Protein AF-G1N9G3-F1 (afdb_monomer)

Secondary structure (DSSP, 8-state):
--------------------TT--B---------TTS-S------B---SPPPSS--SS-SSTTPPPHHHHHHHHHHHHHT-THHHHHHHHHHHHHHHHHHHTTPPPPPPHHHHHHTT---SPPP--HHHHHHHHHHHTT---

Structure (mmCIF, N/CA/C/O backbone):
data_AF-G1N9G3-F1
#
_entry.id   AF-G1N9G3-F1
#
loop_
_atom_site.group_PDB
_atom_site.id
_atom_site.type_symbol
_atom_site.label_atom_id
_atom_site.label_alt_id
_atom_site.label_comp_id
_atom_site.label_asym_id
_atom_site.label_entity_id
_atom_site.label_seq_id
_atom_site.pdbx_PDB_ins_code
_atom_site.Cartn_x
_atom_site.Cartn_y
_atom_site.Cartn_z
_atom_site.occupancy
_atom_site.B_iso_or_equiv
_atom_site.auth_seq_id
_atom_site.auth_comp_id
_atom_site.auth_asym_id
_atom_site.auth_atom_id
_atom_site.pdbx_PDB_model_num
ATOM 1 N N . MET A 1 1 ? 9.554 -50.556 22.622 1.00 30.02 1 MET A N 1
ATOM 2 C CA . MET A 1 1 ? 11.030 -50.495 22.627 1.00 30.02 1 MET A CA 1
ATOM 3 C C . MET A 1 1 ? 11.439 -49.285 21.794 1.00 30.02 1 MET A C 1
ATOM 5 O O . MET A 1 1 ? 11.100 -49.282 20.620 1.00 30.02 1 MET A O 1
ATOM 9 N N . LYS A 1 2 ? 12.102 -48.299 22.434 1.00 35.41 2 LYS A N 1
ATOM 10 C CA . LYS A 1 2 ? 12.607 -46.992 21.927 1.00 35.41 2 LYS A CA 1
ATOM 11 C C . LYS A 1 2 ? 11.504 -45.975 21.567 1.00 35.41 2 LYS A C 1
ATOM 13 O O . LYS A 1 2 ? 10.744 -46.227 20.647 1.00 35.41 2 LYS A O 1
ATOM 18 N N . GLU A 1 3 ? 11.210 -44.891 22.292 1.00 26.64 3 GLU A N 1
ATOM 19 C CA . GLU A 1 3 ? 11.967 -43.921 23.119 1.00 26.64 3 GLU A CA 1
ATOM 20 C C . GLU A 1 3 ? 12.779 -42.866 22.324 1.00 26.64 3 GLU A C 1
ATOM 22 O O . GLU A 1 3 ? 13.738 -43.227 21.648 1.00 26.64 3 GLU A O 1
ATOM 27 N N . ASN A 1 4 ? 12.370 -41.590 22.512 1.00 27.97 4 ASN A N 1
ATOM 28 C CA . ASN A 1 4 ? 13.057 -40.283 22.342 1.00 27.97 4 ASN A CA 1
ATOM 29 C C . ASN A 1 4 ? 13.337 -39.777 20.895 1.00 27.97 4 ASN A C 1
ATOM 31 O O . ASN A 1 4 ? 13.720 -40.550 20.033 1.00 27.97 4 ASN A O 1
ATOM 35 N N . ASP A 1 5 ? 13.094 -38.512 20.495 1.00 30.98 5 ASP A N 1
ATOM 36 C CA . ASP A 1 5 ? 13.274 -37.241 21.217 1.00 30.98 5 ASP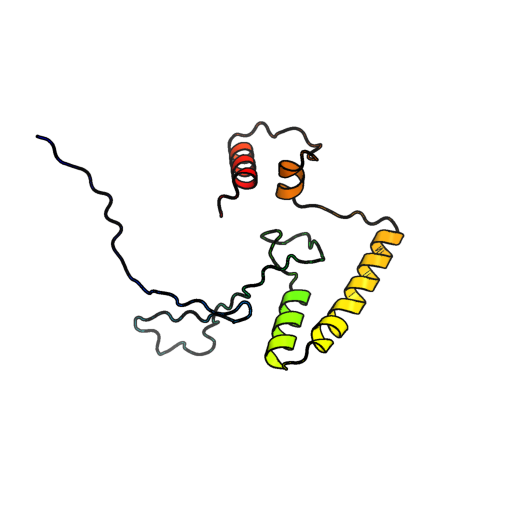 A CA 1
ATOM 37 C C . ASP A 1 5 ? 12.267 -36.106 20.885 1.00 30.98 5 ASP A C 1
ATOM 39 O O . ASP A 1 5 ? 12.082 -35.671 19.751 1.00 30.98 5 ASP A O 1
ATOM 43 N N . SER A 1 6 ? 11.660 -35.586 21.953 1.00 32.66 6 SER A N 1
ATOM 44 C CA . SER A 1 6 ? 11.574 -34.179 22.376 1.00 32.66 6 SER A CA 1
ATOM 45 C C . SER A 1 6 ? 11.899 -33.031 21.396 1.00 32.66 6 SER A C 1
ATOM 47 O O . SER A 1 6 ? 13.050 -32.640 21.246 1.00 32.66 6 SER A O 1
ATOM 49 N N . LEU A 1 7 ? 10.868 -32.275 20.997 1.00 28.84 7 LEU A N 1
ATOM 50 C CA . LEU A 1 7 ? 10.918 -30.802 21.018 1.00 28.84 7 LEU A CA 1
ATOM 51 C C . LEU A 1 7 ? 9.660 -30.265 21.710 1.00 28.84 7 LEU A C 1
ATOM 53 O O . LEU A 1 7 ? 8.598 -30.065 21.122 1.00 28.84 7 LEU A O 1
ATOM 57 N N . LYS A 1 8 ? 9.793 -30.060 23.024 1.00 29.70 8 LYS A N 1
ATOM 58 C CA . LYS A 1 8 ? 8.833 -29.332 23.856 1.00 29.70 8 LYS A CA 1
ATOM 59 C C . LYS A 1 8 ? 8.886 -27.851 23.483 1.00 29.70 8 LYS A C 1
ATOM 61 O O . LYS A 1 8 ? 9.852 -27.176 23.816 1.00 29.70 8 LYS A O 1
ATOM 66 N N . ILE A 1 9 ? 7.804 -27.315 22.928 1.00 28.89 9 ILE A N 1
ATOM 67 C CA . ILE A 1 9 ? 7.503 -25.882 23.033 1.00 28.89 9 ILE A CA 1
ATOM 68 C C . ILE A 1 9 ? 6.214 -25.765 23.839 1.00 28.89 9 ILE A C 1
ATOM 70 O O . ILE A 1 9 ? 5.108 -25.944 23.333 1.00 28.89 9 ILE A O 1
ATOM 74 N N . LYS A 1 10 ? 6.363 -25.535 25.148 1.00 30.89 10 LYS A N 1
ATOM 75 C CA . LYS A 1 10 ? 5.247 -25.391 26.084 1.00 30.89 10 LYS A CA 1
ATOM 76 C C . LYS A 1 10 ? 5.141 -23.942 26.573 1.00 30.89 10 LYS A C 1
ATOM 78 O O . LYS A 1 10 ? 5.838 -23.550 27.495 1.00 30.89 10 LYS A O 1
ATOM 83 N N . ARG A 1 11 ? 4.141 -23.262 25.995 1.00 35.19 11 ARG A N 1
ATOM 84 C CA . ARG A 1 11 ? 3.141 -22.352 26.603 1.00 35.19 11 ARG A CA 1
ATOM 85 C C . ARG A 1 11 ? 3.567 -20.976 27.143 1.00 35.19 11 ARG A C 1
ATOM 87 O O . ARG A 1 11 ? 4.247 -20.881 28.154 1.00 35.19 11 ARG A O 1
ATOM 94 N N . ARG A 1 12 ? 2.814 -19.956 26.707 1.00 30.08 12 ARG A N 1
ATOM 95 C CA . ARG A 1 12 ? 1.827 -19.268 27.571 1.00 30.08 12 ARG A CA 1
ATOM 96 C C . ARG A 1 12 ? 0.689 -18.681 26.723 1.00 30.08 12 ARG A C 1
ATOM 98 O O . ARG A 1 12 ? 0.914 -18.240 25.607 1.00 30.08 12 ARG A O 1
ATOM 105 N N . GLY A 1 13 ? -0.541 -18.834 27.212 1.00 30.80 13 GLY A N 1
ATOM 106 C CA . GLY A 1 13 ? -1.767 -18.734 26.419 1.00 30.80 13 GLY A CA 1
ATOM 107 C C . GLY A 1 13 ? -2.338 -17.330 26.239 1.00 30.80 13 GLY A C 1
ATOM 108 O O . GLY A 1 13 ? -1.958 -16.400 26.939 1.00 30.80 13 GLY A O 1
ATOM 109 N N . LYS A 1 14 ? -3.334 -17.230 25.357 1.00 32.78 14 LYS A N 1
ATOM 110 C CA . LYS A 1 14 ? -4.744 -16.979 25.701 1.00 32.78 14 LYS A CA 1
ATOM 111 C C . LYS A 1 14 ? -5.603 -17.193 24.450 1.00 32.78 14 LYS A C 1
ATOM 113 O O . LYS A 1 14 ? -5.180 -16.894 23.339 1.00 32.78 14 LYS A O 1
ATOM 118 N N . SER A 1 15 ? -6.790 -17.750 24.669 1.00 41.56 15 SER A N 1
ATOM 119 C CA . SER A 1 15 ? -7.881 -17.767 23.696 1.00 41.56 15 SER A CA 1
ATOM 120 C C . SER A 1 15 ? -8.237 -16.326 23.322 1.00 41.56 15 SER A C 1
ATOM 122 O O . SER A 1 15 ? -8.368 -15.486 24.214 1.00 41.56 15 SER A O 1
ATOM 124 N N . LEU A 1 16 ? -8.381 -16.042 22.030 1.00 33.22 16 LEU A N 1
ATOM 125 C CA . LEU A 1 16 ? -8.960 -14.796 21.540 1.00 33.22 16 LEU A CA 1
ATOM 126 C C . LEU A 1 16 ? -10.328 -15.123 20.946 1.00 33.22 16 LEU A C 1
ATOM 128 O O . LEU A 1 16 ? -10.433 -15.827 19.942 1.00 33.22 16 LEU A O 1
ATOM 132 N N . ASN A 1 17 ? -11.367 -14.602 21.595 1.00 31.50 17 ASN A N 1
ATOM 133 C CA . ASN A 1 17 ? -12.702 -14.504 21.026 1.00 31.50 17 ASN A CA 1
ATOM 134 C C . ASN A 1 17 ? -12.651 -13.647 19.750 1.00 31.50 17 ASN A C 1
ATOM 136 O O . ASN A 1 17 ? -11.846 -12.719 19.650 1.00 31.50 17 ASN A O 1
ATOM 140 N N . LYS A 1 18 ? -13.515 -13.972 18.779 1.00 44.03 18 LYS A N 1
ATOM 141 C CA . LYS A 1 18 ? -13.737 -13.195 17.549 1.00 44.03 18 LYS A CA 1
ATOM 142 C C . LYS A 1 18 ? -13.938 -11.715 17.894 1.00 44.03 18 LYS A C 1
ATOM 144 O O . LYS A 1 18 ? -14.935 -11.376 18.523 1.00 44.03 18 LYS A O 1
ATOM 149 N N . ALA A 1 19 ? -13.024 -10.863 17.441 1.00 36.50 19 ALA A N 1
ATOM 150 C CA . ALA A 1 19 ? -13.199 -9.416 17.431 1.00 36.50 19 ALA A CA 1
ATOM 151 C C . ALA A 1 19 ? -13.506 -8.969 15.999 1.00 36.50 19 ALA A C 1
ATOM 153 O O . ALA A 1 19 ? -12.936 -9.491 15.036 1.00 36.50 19 ALA A O 1
ATOM 154 N N . SER A 1 20 ? -14.460 -8.055 15.870 1.00 40.00 20 SER A N 1
ATOM 155 C CA . SER A 1 20 ? -14.896 -7.462 14.612 1.00 40.00 20 SER A CA 1
ATOM 156 C C . SER A 1 20 ? -13.739 -6.752 13.898 1.00 40.00 20 SER A C 1
ATOM 158 O O . SER A 1 20 ? -12.803 -6.231 14.507 1.00 40.00 20 SER A O 1
ATOM 160 N N . ASN A 1 21 ? -13.800 -6.757 12.567 1.00 42.00 21 ASN A N 1
ATOM 161 C CA . ASN A 1 21 ? -12.796 -6.179 11.679 1.00 42.00 21 ASN A CA 1
ATOM 162 C C . ASN A 1 21 ? -12.811 -4.641 11.771 1.00 42.00 21 ASN A C 1
ATOM 164 O O . ASN A 1 21 ? -13.446 -4.021 10.925 1.00 42.00 21 ASN A O 1
ATOM 168 N N . ASN A 1 22 ? -12.210 -4.044 12.813 1.00 48.72 22 ASN A N 1
ATOM 169 C CA . ASN A 1 22 ? -11.686 -2.659 12.828 1.00 48.72 22 ASN A CA 1
ATOM 170 C C . ASN A 1 22 ? -11.098 -2.190 14.181 1.00 48.72 22 ASN A C 1
ATOM 172 O O . ASN A 1 22 ? -11.041 -0.989 14.438 1.00 48.72 22 ASN A O 1
ATOM 176 N N . GLU A 1 23 ? -10.634 -3.081 15.060 1.00 45.62 23 GLU A N 1
ATOM 177 C CA . GLU A 1 23 ? -10.080 -2.652 16.355 1.00 45.62 23 GLU A CA 1
ATOM 178 C C . GLU A 1 23 ? -8.545 -2.585 16.379 1.00 45.62 23 GLU A C 1
ATOM 180 O O . GLU A 1 23 ? -7.836 -3.493 15.931 1.00 45.62 23 GLU A O 1
ATOM 185 N N . ILE A 1 24 ? -8.041 -1.492 16.960 1.00 49.22 24 ILE A N 1
ATOM 186 C CA . ILE A 1 24 ? -6.651 -1.324 17.388 1.00 49.22 24 ILE A CA 1
ATOM 187 C C . ILE A 1 24 ? -6.413 -2.275 18.568 1.00 49.22 24 ILE A C 1
ATOM 189 O O . ILE A 1 24 ? -6.916 -2.050 19.666 1.00 49.22 24 ILE A O 1
ATOM 193 N N . SER A 1 25 ? -5.651 -3.353 18.363 1.00 47.47 25 SER A N 1
ATOM 194 C CA . SER A 1 25 ? -5.279 -4.254 19.460 1.00 47.47 25 SER A CA 1
ATOM 195 C C . SER A 1 25 ? -4.029 -3.740 20.176 1.00 47.47 25 SER A C 1
ATOM 197 O O . SER A 1 25 ? -2.961 -3.699 19.564 1.00 47.47 25 SER A O 1
ATOM 199 N N . SER A 1 26 ? -4.148 -3.387 21.458 1.00 40.09 26 SER A N 1
ATOM 200 C CA . SER A 1 26 ? -3.016 -3.070 22.336 1.00 40.09 26 SER A CA 1
ATOM 201 C C . SER A 1 26 ? -2.355 -4.348 22.872 1.00 40.09 26 SER A C 1
ATOM 203 O O . SER A 1 26 ? -3.017 -5.357 23.120 1.00 40.09 26 SER A O 1
ATOM 205 N N . PHE A 1 27 ? -1.030 -4.323 23.039 1.00 37.12 27 PHE A N 1
ATOM 206 C CA . PHE A 1 27 ? -0.259 -5.414 23.642 1.00 37.12 27 PHE A CA 1
ATOM 207 C C . PHE A 1 27 ? 0.368 -4.926 24.953 1.00 37.12 27 PHE A C 1
ATOM 209 O O . PHE A 1 27 ? 1.034 -3.894 24.967 1.00 37.12 27 PHE A O 1
ATOM 216 N N . SER A 1 28 ? 0.154 -5.652 26.054 1.00 37.00 28 SER A N 1
ATOM 217 C CA . SER A 1 28 ? 0.723 -5.333 27.370 1.00 37.00 28 SER A CA 1
ATOM 218 C C . SER A 1 28 ? 1.813 -6.338 27.744 1.00 37.00 28 SER A C 1
ATOM 220 O O . SER A 1 28 ? 1.529 -7.532 27.878 1.00 37.00 28 SER A O 1
ATOM 222 N N . THR A 1 29 ? 3.040 -5.872 27.968 1.00 40.19 29 THR A N 1
ATOM 223 C CA . THR A 1 29 ? 4.121 -6.687 28.539 1.00 40.19 29 THR A CA 1
ATOM 224 C C . THR A 1 29 ? 4.144 -6.527 30.058 1.00 40.19 29 THR A C 1
ATOM 226 O O . THR A 1 29 ? 4.206 -5.413 30.567 1.00 40.19 29 THR A O 1
ATOM 229 N N . ALA A 1 30 ? 4.121 -7.644 30.786 1.00 46.34 30 ALA A N 1
ATOM 230 C CA . ALA A 1 30 ? 4.367 -7.690 32.222 1.00 46.34 30 ALA A CA 1
ATOM 231 C C . ALA A 1 30 ? 5.764 -8.267 32.477 1.00 46.34 30 ALA A C 1
ATOM 233 O O . ALA A 1 30 ? 5.971 -9.441 32.187 1.00 46.34 30 ALA A O 1
ATOM 234 N N . SER A 1 31 ? 6.684 -7.458 33.016 1.00 41.84 31 SER A N 1
ATOM 235 C CA . SER A 1 31 ? 7.620 -7.832 34.095 1.00 41.84 31 SER A CA 1
ATOM 236 C C . SER A 1 31 ? 8.763 -6.818 34.243 1.00 41.84 31 SER A C 1
ATOM 238 O O . SER A 1 31 ? 9.557 -6.656 33.321 1.00 41.84 31 SER A O 1
ATOM 240 N N . GLY A 1 32 ? 8.910 -6.276 35.456 1.00 39.94 32 GLY A N 1
ATOM 241 C CA . GLY A 1 32 ? 10.215 -6.102 36.106 1.00 39.94 32 GLY A CA 1
ATOM 242 C C . GLY A 1 32 ? 10.984 -4.799 35.862 1.00 39.94 32 GLY A C 1
ATOM 243 O O . GLY A 1 32 ? 11.623 -4.649 34.831 1.00 39.94 32 GLY A O 1
ATOM 244 N N . LYS A 1 33 ? 11.004 -3.950 36.905 1.00 44.50 33 LYS A N 1
ATOM 245 C CA . LYS A 1 33 ? 12.036 -2.952 37.266 1.00 44.50 33 LYS A CA 1
ATOM 246 C C . LYS A 1 33 ? 12.561 -2.040 36.142 1.00 44.50 33 LYS A C 1
ATOM 248 O O . LYS A 1 33 ? 13.696 -2.199 35.716 1.00 44.50 33 LYS A O 1
ATOM 253 N N . TRP A 1 34 ? 11.798 -1.000 35.796 1.00 39.97 34 TRP A N 1
ATOM 254 C CA . TRP A 1 34 ? 12.301 0.187 35.072 1.00 39.97 34 TRP A CA 1
ATOM 255 C C . TRP A 1 34 ? 11.623 1.490 35.542 1.00 39.97 34 TRP A C 1
ATOM 257 O O . TRP A 1 34 ? 1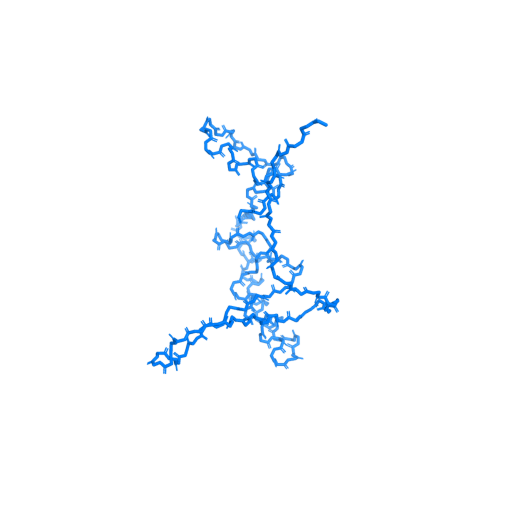1.369 2.393 34.753 1.00 39.97 34 TRP A O 1
ATOM 267 N N . GLU A 1 35 ? 11.306 1.601 36.835 1.00 44.12 35 GLU A N 1
ATOM 268 C CA . GLU A 1 35 ? 10.501 2.698 37.414 1.00 44.12 35 GLU A CA 1
ATOM 269 C C . GLU A 1 35 ? 11.194 4.076 37.484 1.00 44.12 35 GLU A C 1
ATOM 271 O O . GLU A 1 35 ? 10.687 4.971 38.146 1.00 44.12 35 GLU A O 1
ATOM 276 N N . GLN A 1 36 ? 12.315 4.301 36.788 1.00 43.09 36 GLN A N 1
ATOM 277 C CA . GLN A 1 36 ? 13.001 5.606 36.815 1.00 43.09 36 GLN A CA 1
ATOM 278 C C . GLN A 1 36 ? 13.254 6.249 35.441 1.00 43.09 36 GLN A C 1
ATOM 280 O O . GLN A 1 36 ? 13.791 7.347 35.381 1.00 43.09 36 GLN A O 1
ATOM 285 N N . TYR A 1 37 ? 12.803 5.618 34.349 1.00 45.69 37 TYR A N 1
ATOM 286 C CA . TYR A 1 37 ? 12.835 6.177 32.983 1.00 45.69 37 TYR A CA 1
ATOM 287 C C . TYR A 1 37 ? 11.492 5.984 32.254 1.00 45.69 37 TYR A C 1
ATOM 289 O O . TYR A 1 37 ? 11.446 5.717 31.054 1.00 45.69 37 TYR A O 1
ATOM 297 N N . LEU A 1 38 ? 10.382 6.059 32.990 1.00 53.84 38 LEU A N 1
ATOM 298 C CA . LEU A 1 38 ? 9.034 5.958 32.436 1.00 53.84 38 LEU A CA 1
ATOM 299 C C . LEU A 1 38 ? 8.470 7.351 32.163 1.00 53.84 38 LEU A C 1
ATOM 301 O O . LEU A 1 38 ? 7.787 7.917 33.001 1.00 53.84 38 LEU A O 1
ATOM 305 N N . GLU A 1 39 ? 8.684 7.855 30.958 1.00 48.81 39 GLU A N 1
ATOM 306 C CA . GLU A 1 39 ? 7.650 8.622 30.265 1.00 48.81 39 GLU A CA 1
ATOM 307 C C . GLU A 1 39 ? 7.936 8.516 28.768 1.00 48.81 39 GLU A C 1
ATOM 309 O O . GLU A 1 39 ? 9.081 8.605 28.349 1.00 48.81 39 GLU A O 1
ATOM 314 N N . PHE A 1 40 ? 6.916 8.237 27.959 1.00 53.94 40 PHE A N 1
ATOM 315 C CA . PHE A 1 40 ? 7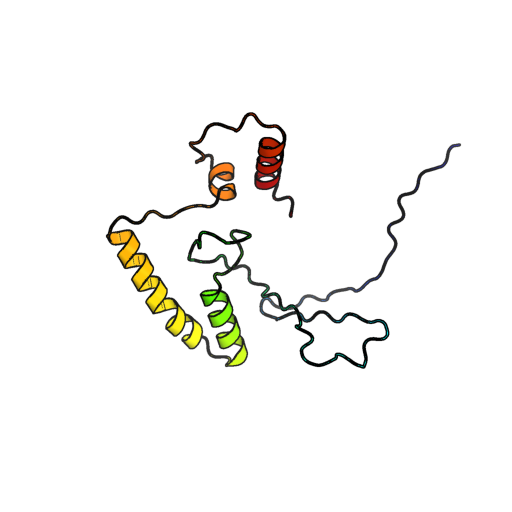.012 7.817 26.548 1.00 53.94 40 PHE A CA 1
ATOM 316 C C . PHE A 1 40 ? 7.424 6.355 26.311 1.00 53.94 40 PHE A C 1
ATOM 318 O O . PHE A 1 40 ? 8.205 6.040 25.412 1.00 53.94 40 PHE A O 1
ATOM 325 N N . ALA A 1 41 ? 6.809 5.415 27.034 1.00 58.41 41 ALA A N 1
ATOM 326 C CA . ALA A 1 41 ? 6.671 4.066 26.490 1.00 58.41 41 ALA A CA 1
ATOM 327 C C . ALA A 1 41 ? 5.868 4.152 25.177 1.00 58.41 41 ALA A C 1
ATOM 329 O O . ALA A 1 41 ? 4.659 4.385 25.183 1.00 58.41 41 ALA A O 1
ATOM 330 N N . VAL A 1 42 ? 6.547 4.012 24.036 1.00 63.34 42 VAL A N 1
ATOM 331 C CA . VAL A 1 42 ? 5.898 3.998 22.723 1.00 63.34 42 VAL A CA 1
ATOM 332 C C . VAL A 1 42 ? 5.200 2.651 22.567 1.00 63.34 42 VAL A C 1
ATOM 334 O O . VAL A 1 42 ? 5.835 1.630 22.301 1.00 63.34 42 VAL A O 1
ATOM 337 N N . PHE A 1 43 ? 3.882 2.631 22.754 1.00 77.38 43 PHE A N 1
ATOM 338 C CA . PHE A 1 43 ? 3.091 1.439 22.474 1.00 77.38 43 PHE A CA 1
ATOM 339 C C . PHE A 1 43 ? 3.061 1.190 20.968 1.00 77.38 43 PHE A C 1
ATOM 341 O O . PHE A 1 43 ? 2.690 2.063 20.183 1.00 77.38 43 PHE A O 1
ATOM 348 N N . GLN A 1 44 ? 3.434 -0.022 20.559 1.00 75.50 44 GLN A N 1
ATOM 349 C CA . GLN A 1 44 ? 3.251 -0.437 19.176 1.00 75.50 44 GLN A CA 1
ATOM 350 C C . GLN A 1 44 ? 1.775 -0.737 18.932 1.00 75.50 44 GLN A C 1
ATOM 352 O O . GLN A 1 44 ? 1.178 -1.597 19.579 1.00 75.50 44 GLN A O 1
ATOM 357 N N . VAL A 1 45 ? 1.202 -0.016 17.976 1.00 76.88 45 VAL A N 1
ATOM 358 C CA . VAL A 1 45 ? -0.172 -0.188 17.519 1.00 76.88 45 VAL A CA 1
ATOM 359 C C . VAL A 1 45 ? -0.140 -0.722 16.094 1.00 76.88 45 VAL A C 1
ATOM 361 O O . VAL A 1 45 ? 0.560 -0.184 15.238 1.00 76.88 45 VAL A O 1
ATOM 364 N N . GLN A 1 46 ? -0.911 -1.777 15.832 1.00 81.62 46 GLN A N 1
ATOM 365 C CA . GLN A 1 46 ? -1.066 -2.335 14.494 1.00 81.62 46 GLN A CA 1
ATOM 366 C C . GLN A 1 46 ? -2.515 -2.202 14.030 1.00 81.62 46 GLN A C 1
ATOM 368 O O . GLN A 1 46 ? -3.433 -2.725 14.663 1.00 81.62 46 GLN A O 1
ATOM 373 N N . LEU A 1 47 ? -2.705 -1.554 12.880 1.00 78.25 47 LEU A N 1
ATOM 374 C CA . LEU A 1 47 ? -3.984 -1.549 12.182 1.00 78.25 47 LEU A CA 1
ATOM 375 C C . LEU A 1 47 ? -4.199 -2.903 11.503 1.00 78.25 47 LEU A C 1
ATOM 377 O O . LEU A 1 47 ? -3.425 -3.314 10.636 1.00 78.25 47 LEU A O 1
ATOM 381 N N . LYS A 1 48 ? -5.269 -3.597 11.892 1.00 79.00 48 LYS A N 1
ATOM 382 C CA . LYS A 1 48 ? -5.725 -4.819 11.227 1.00 79.00 48 LYS A CA 1
ATOM 383 C C . LYS A 1 48 ? -6.775 -4.447 10.194 1.00 79.00 48 LYS A C 1
ATOM 385 O O . LYS A 1 48 ? -7.959 -4.378 10.501 1.00 79.00 48 LYS A O 1
ATOM 390 N N . THR A 1 49 ? -6.326 -4.197 8.971 1.00 71.12 49 THR A N 1
ATOM 391 C CA . THR A 1 49 ? -7.215 -3.971 7.829 1.00 71.12 49 THR A CA 1
ATOM 392 C C . THR A 1 49 ? -6.905 -4.994 6.744 1.00 71.12 49 THR A C 1
ATOM 394 O O . THR A 1 49 ? -5.755 -5.388 6.563 1.00 71.12 49 THR A O 1
ATOM 397 N N . ASN A 1 50 ? -7.936 -5.439 6.026 1.00 72.12 50 ASN A N 1
ATOM 398 C CA . ASN A 1 50 ? -7.775 -6.303 4.850 1.00 72.12 50 ASN A CA 1
ATOM 399 C C . ASN A 1 50 ? -7.557 -5.483 3.567 1.00 72.12 50 ASN A C 1
ATOM 401 O O . ASN A 1 50 ? -7.690 -6.009 2.466 1.00 72.12 50 ASN A O 1
ATOM 405 N N . ILE A 1 51 ? -7.289 -4.184 3.707 1.00 72.50 51 ILE A N 1
ATOM 406 C CA . ILE A 1 51 ? -7.218 -3.234 2.604 1.00 72.50 51 ILE A CA 1
ATOM 407 C C . ILE A 1 51 ? -5.743 -3.064 2.247 1.00 72.50 51 ILE A C 1
ATOM 409 O O . ILE A 1 51 ? -4.925 -2.749 3.108 1.00 72.50 51 ILE A O 1
ATOM 413 N N . SER A 1 52 ? -5.399 -3.290 0.982 1.00 75.31 52 SER A N 1
ATOM 414 C CA . SER A 1 52 ? -4.085 -2.935 0.453 1.00 75.31 52 SER A CA 1
ATOM 415 C C . SER A 1 52 ? -4.025 -1.441 0.161 1.00 75.31 52 SER A C 1
ATOM 417 O O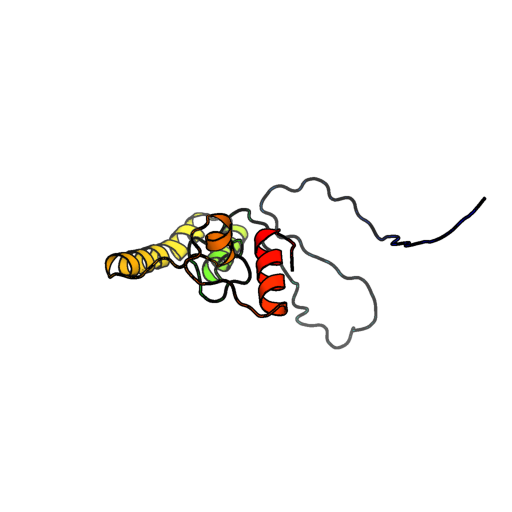 . SER A 1 52 ? -5.035 -0.842 -0.214 1.00 75.31 52 SER A O 1
ATOM 419 N N . SER A 1 53 ? -2.836 -0.852 0.275 1.00 79.38 53 SER A N 1
ATOM 420 C CA . SER A 1 53 ? -2.629 0.528 -0.163 1.00 79.38 53 SER A CA 1
ATOM 421 C C . SER A 1 5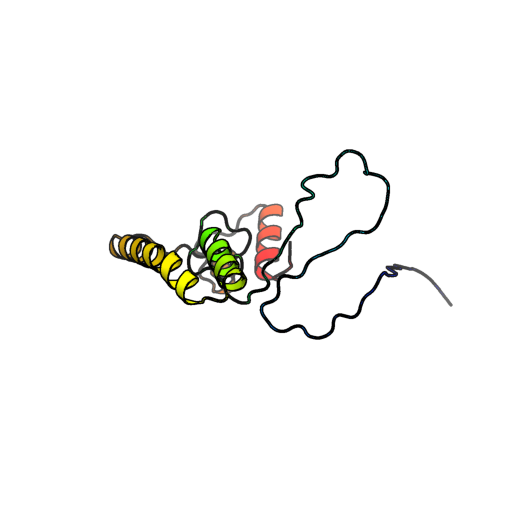3 ? -3.032 0.684 -1.629 1.00 79.38 53 SER A C 1
ATOM 423 O O . SER A 1 53 ? -2.666 -0.147 -2.464 1.00 79.38 53 SER A O 1
ATOM 425 N N . GLN A 1 54 ? -3.761 1.754 -1.951 1.00 76.00 54 GLN A N 1
ATOM 426 C CA . GLN A 1 54 ? -4.037 2.115 -3.346 1.00 76.00 54 GLN A CA 1
ATOM 427 C C . GLN A 1 54 ? -2.779 2.661 -4.037 1.00 76.00 54 GLN A C 1
ATOM 429 O O . GLN A 1 54 ? -2.710 2.714 -5.264 1.00 76.00 54 GLN A O 1
ATOM 434 N N . TYR A 1 55 ? -1.767 3.037 -3.251 1.00 75.62 55 TYR A N 1
ATOM 435 C CA . TYR A 1 55 ? -0.557 3.692 -3.718 1.00 75.62 55 TYR A CA 1
ATOM 436 C C . TYR A 1 55 ? 0.668 2.849 -3.396 1.00 75.62 55 TYR A C 1
ATOM 438 O O . TYR A 1 55 ? 1.007 2.598 -2.240 1.00 75.62 55 TYR A O 1
ATOM 446 N N . VAL A 1 56 ? 1.406 2.461 -4.431 1.00 64.88 56 VAL A N 1
ATOM 447 C CA . VAL A 1 56 ? 2.672 1.758 -4.233 1.00 64.88 56 VAL A CA 1
ATOM 448 C C . VAL A 1 56 ? 3.766 2.778 -3.932 1.00 64.88 56 VA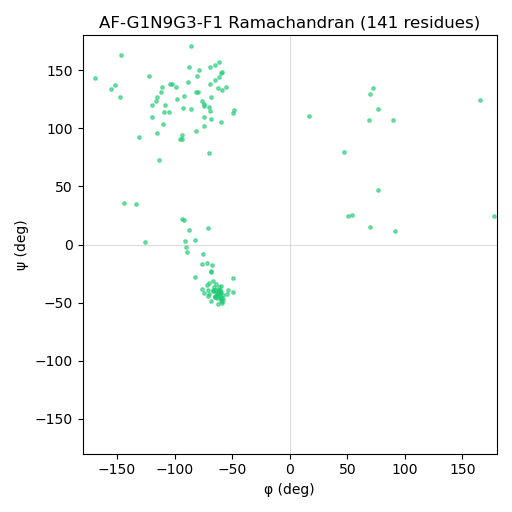L A C 1
ATOM 450 O O . VAL A 1 56 ? 4.351 3.381 -4.832 1.00 64.88 56 VAL A O 1
ATOM 453 N N . ILE A 1 57 ? 4.065 2.966 -2.647 1.00 69.81 57 ILE A N 1
ATOM 454 C CA . ILE A 1 57 ? 5.233 3.739 -2.215 1.00 69.81 57 ILE A CA 1
ATOM 455 C C . ILE A 1 57 ? 6.458 2.827 -2.299 1.00 69.81 57 ILE A C 1
ATOM 457 O O . ILE A 1 57 ? 6.437 1.703 -1.799 1.00 69.81 57 ILE A O 1
ATOM 461 N N . ARG A 1 58 ? 7.542 3.315 -2.923 1.00 67.19 58 ARG A N 1
ATOM 462 C CA . ARG A 1 58 ? 8.763 2.532 -3.221 1.00 67.19 58 ARG A CA 1
ATOM 463 C C . ARG A 1 58 ? 9.320 1.757 -2.024 1.00 67.19 58 ARG A C 1
ATOM 465 O O . ARG A 1 58 ? 9.941 0.715 -2.209 1.00 67.19 58 ARG A O 1
ATOM 472 N N . THR A 1 59 ? 9.099 2.259 -0.815 1.00 64.94 59 THR A N 1
ATOM 473 C CA . THR A 1 59 ? 9.503 1.639 0.445 1.00 64.94 59 THR A CA 1
ATOM 474 C C . THR A 1 59 ? 8.273 1.214 1.248 1.00 64.94 59 THR A C 1
ATOM 476 O O . THR A 1 59 ? 7.934 1.841 2.249 1.00 64.94 59 THR A O 1
ATOM 479 N N . GLN A 1 60 ? 7.596 0.149 0.812 1.00 68.69 60 GLN A N 1
ATOM 480 C CA . GLN A 1 60 ? 6.604 -0.567 1.620 1.00 68.69 60 GLN A CA 1
ATOM 481 C C . GLN A 1 60 ? 7.143 -1.956 1.988 1.00 68.69 60 GLN A C 1
ATOM 483 O O . GLN A 1 60 ? 7.709 -2.637 1.130 1.00 68.69 60 GLN A O 1
ATOM 488 N N . PRO A 1 61 ? 6.996 -2.392 3.252 1.00 69.06 61 PRO A N 1
ATOM 489 C CA . PRO A 1 61 ? 7.519 -3.683 3.681 1.00 69.06 61 PRO A CA 1
ATOM 490 C C . PRO A 1 61 ? 6.747 -4.862 3.073 1.00 69.06 61 PRO A C 1
ATOM 492 O O . PRO A 1 61 ? 7.355 -5.885 2.776 1.00 69.06 61 PRO A O 1
ATOM 495 N N . THR A 1 62 ? 5.436 -4.715 2.846 1.00 72.56 62 THR A N 1
ATOM 496 C CA . THR A 1 62 ? 4.591 -5.697 2.141 1.00 72.56 62 THR A CA 1
ATOM 497 C C . THR A 1 62 ? 3.489 -4.985 1.350 1.00 72.56 62 THR A C 1
ATOM 499 O O . THR A 1 62 ? 3.166 -3.839 1.653 1.00 72.56 62 THR A O 1
ATOM 502 N N . ASN A 1 63 ? 2.858 -5.667 0.388 1.00 70.00 63 ASN A N 1
ATOM 503 C CA . ASN A 1 63 ? 1.771 -5.089 -0.433 1.00 70.00 63 ASN A CA 1
ATOM 504 C C . ASN A 1 63 ? 0.487 -4.807 0.359 1.00 70.00 63 ASN A C 1
ATOM 506 O O . ASN A 1 63 ? -0.375 -4.059 -0.091 1.00 70.00 63 ASN A O 1
ATOM 510 N N . ASN A 1 64 ? 0.357 -5.423 1.535 1.00 72.88 64 ASN A N 1
ATOM 511 C CA . ASN A 1 64 ? -0.785 -5.232 2.423 1.00 72.88 64 ASN A CA 1
ATOM 512 C C . ASN A 1 64 ? -0.552 -4.075 3.405 1.00 72.88 64 ASN A C 1
ATOM 514 O O . ASN A 1 64 ? -1.415 -3.784 4.228 1.00 72.88 64 ASN A O 1
ATOM 518 N N . CYS A 1 65 ? 0.618 -3.436 3.370 1.00 77.38 65 CYS A N 1
ATOM 519 C CA . CYS A 1 65 ? 0.879 -2.266 4.191 1.00 77.38 65 CYS A CA 1
ATOM 520 C C . CYS A 1 65 ? 0.251 -1.033 3.547 1.00 77.38 65 CYS A C 1
ATOM 522 O O . CYS A 1 65 ? 0.463 -0.769 2.367 1.00 77.38 65 CYS A O 1
ATOM 524 N N . LEU A 1 66 ? -0.483 -0.261 4.347 1.00 83.38 66 LEU A N 1
ATOM 525 C CA . LEU A 1 66 ? -0.969 1.056 3.954 1.00 83.38 66 LEU A CA 1
ATOM 526 C C . LEU A 1 66 ? 0.198 2.042 3.836 1.00 83.38 66 LEU A C 1
ATOM 528 O O . LEU A 1 66 ? 1.214 1.919 4.527 1.00 83.38 66 LEU A O 1
ATOM 532 N N . SER A 1 67 ? 0.037 3.052 2.986 1.00 85.88 67 SER A N 1
ATOM 533 C CA . SER A 1 67 ? 0.912 4.223 3.019 1.00 85.88 67 SER A CA 1
ATOM 534 C C . SER A 1 67 ? 0.812 4.942 4.368 1.00 85.88 67 SER A C 1
ATOM 536 O O . SER A 1 67 ? -0.204 4.857 5.060 1.00 85.88 67 SER A O 1
ATOM 538 N N . THR A 1 68 ? 1.848 5.704 4.735 1.00 86.81 68 THR A N 1
ATOM 539 C CA . THR A 1 68 ? 1.833 6.523 5.960 1.00 86.81 68 THR A CA 1
ATOM 540 C C . THR A 1 68 ? 0.608 7.440 6.006 1.00 86.81 68 THR A C 1
ATOM 542 O O . THR A 1 68 ? -0.020 7.573 7.054 1.00 86.81 68 THR A O 1
ATOM 545 N N . LEU A 1 69 ? 0.230 8.015 4.858 1.00 87.75 69 LEU A N 1
ATOM 546 C CA . LEU A 1 69 ? -0.937 8.885 4.743 1.00 87.75 69 LEU A CA 1
ATOM 547 C C . LEU A 1 69 ? -2.251 8.120 4.939 1.00 87.75 69 LEU A C 1
ATOM 549 O O . LEU A 1 69 ? -3.085 8.548 5.728 1.00 87.75 69 LEU A O 1
ATOM 553 N N . GLU A 1 70 ? -2.441 6.984 4.262 1.00 87.88 70 GLU A N 1
ATOM 554 C CA . GLU A 1 70 ? -3.648 6.163 4.435 1.00 87.88 70 GLU A CA 1
ATOM 555 C C . GLU A 1 70 ? -3.781 5.652 5.871 1.00 87.88 70 GLU A C 1
ATOM 557 O O . GLU A 1 70 ? -4.877 5.668 6.422 1.00 87.88 70 GLU A O 1
ATOM 562 N N . CYS A 1 71 ? -2.673 5.246 6.496 1.00 88.25 71 CYS A N 1
ATOM 563 C CA . CYS A 1 71 ? -2.641 4.835 7.898 1.00 88.25 71 CYS A CA 1
ATOM 564 C C . CYS A 1 71 ? -3.123 5.967 8.819 1.00 88.25 71 CYS A C 1
ATOM 566 O O . CYS A 1 71 ? -4.016 5.755 9.639 1.00 88.25 71 CYS A O 1
ATOM 568 N N . ALA A 1 72 ? -2.593 7.182 8.636 1.00 90.06 72 ALA A N 1
ATOM 569 C CA . ALA A 1 72 ? -3.010 8.356 9.398 1.00 90.06 72 ALA A CA 1
ATOM 570 C C . ALA A 1 72 ? -4.486 8.710 9.150 1.00 90.06 72 ALA A C 1
ATOM 572 O O . ALA A 1 72 ? -5.226 8.957 10.098 1.00 90.06 72 ALA A O 1
ATOM 573 N N . ALA A 1 73 ? -4.941 8.671 7.896 1.00 91.12 73 ALA A N 1
ATOM 574 C CA . ALA A 1 73 ? -6.327 8.951 7.534 1.00 91.12 73 ALA A CA 1
ATOM 575 C C . ALA A 1 73 ? -7.305 7.943 8.164 1.00 91.12 73 ALA A C 1
ATOM 577 O O . ALA A 1 73 ? -8.352 8.335 8.683 1.00 91.12 73 ALA A O 1
ATOM 578 N N . VAL A 1 74 ? -6.951 6.653 8.168 1.00 89.44 74 VAL A N 1
ATOM 579 C CA . VAL A 1 74 ? -7.727 5.594 8.832 1.00 89.44 74 VAL A CA 1
ATOM 580 C C . VAL A 1 74 ? -7.739 5.800 10.346 1.00 89.44 74 VAL A C 1
ATOM 582 O O . VAL A 1 74 ? -8.804 5.731 10.955 1.00 89.44 74 VAL A O 1
ATOM 585 N N . ALA A 1 75 ? -6.590 6.101 10.956 1.00 90.50 75 ALA A N 1
ATOM 586 C CA . ALA A 1 75 ? -6.504 6.360 12.391 1.00 90.50 75 ALA A CA 1
ATOM 587 C C . ALA A 1 75 ? -7.384 7.551 12.808 1.00 90.50 75 ALA A C 1
ATOM 589 O O . ALA A 1 75 ? -8.201 7.411 13.715 1.00 90.50 75 ALA A O 1
ATOM 590 N N . LEU A 1 76 ? -7.295 8.680 12.097 1.00 91.44 76 LEU A N 1
ATOM 591 C CA . LEU A 1 76 ? -8.123 9.864 12.352 1.00 91.44 76 LEU A CA 1
ATOM 592 C C . LEU A 1 76 ? -9.614 9.573 12.176 1.00 91.44 76 LEU A C 1
ATOM 594 O O . LEU A 1 76 ? -10.428 9.979 12.997 1.00 91.44 76 LEU A O 1
ATOM 598 N N . THR A 1 77 ? -9.974 8.809 11.146 1.00 91.94 77 THR A N 1
ATOM 599 C CA . THR A 1 77 ? -11.362 8.392 10.906 1.00 91.94 77 THR A CA 1
ATOM 600 C C . THR A 1 77 ? -11.927 7.575 12.067 1.00 91.94 77 THR A C 1
ATOM 602 O O . THR A 1 77 ? -13.090 7.745 12.431 1.00 91.94 77 THR A O 1
ATOM 605 N N . ILE A 1 78 ? -11.113 6.695 12.661 1.00 90.06 78 ILE A N 1
ATOM 606 C CA . ILE A 1 78 ? -11.497 5.899 13.833 1.00 90.06 78 ILE A CA 1
ATOM 607 C C . ILE A 1 78 ? -11.605 6.789 15.076 1.00 90.06 78 ILE A C 1
ATOM 609 O O . ILE A 1 78 ? -12.580 6.672 15.817 1.00 90.06 78 ILE A O 1
ATOM 613 N N . MET A 1 79 ? -10.636 7.684 15.291 1.00 90.19 79 MET A N 1
ATOM 614 C CA . MET A 1 79 ? -10.594 8.579 16.453 1.00 90.19 79 MET A CA 1
ATOM 615 C C . MET A 1 79 ? -11.778 9.554 16.479 1.00 90.19 79 MET A C 1
ATOM 617 O O . MET A 1 79 ? -12.444 9.681 17.502 1.00 90.19 79 MET A O 1
ATOM 621 N N . GLU A 1 80 ? -12.085 10.175 15.341 1.00 92.19 80 GLU A N 1
ATOM 622 C CA . GLU A 1 80 ? -13.150 11.179 15.196 1.00 92.19 80 GLU A CA 1
ATOM 623 C C . GLU A 1 80 ? -14.517 10.565 14.848 1.00 92.19 80 GLU A C 1
ATOM 625 O O . GLU A 1 80 ? -15.526 11.265 14.771 1.00 92.19 80 GLU A O 1
ATOM 630 N N . LYS A 1 81 ? -14.573 9.250 14.585 1.00 92.50 81 LYS A N 1
ATOM 631 C CA . LYS A 1 81 ? -15.767 8.525 14.100 1.00 92.50 81 LYS A CA 1
ATOM 632 C C . LYS A 1 81 ? -16.383 9.123 12.826 1.00 92.50 81 LYS A C 1
ATOM 634 O O . LYS A 1 81 ? -17.565 8.917 12.547 1.00 92.50 81 LYS A O 1
ATOM 639 N N . ASN A 1 82 ? -15.585 9.824 12.024 1.00 93.12 82 ASN A N 1
ATOM 640 C CA . ASN A 1 82 ? -16.031 10.505 10.816 1.00 93.12 82 ASN A CA 1
ATOM 641 C C . ASN A 1 82 ? -15.313 9.959 9.577 1.00 93.12 82 ASN A C 1
ATOM 643 O O . ASN A 1 82 ? -14.133 10.221 9.353 1.00 93.12 82 ASN A O 1
ATOM 647 N N . LYS A 1 83 ? -16.060 9.237 8.735 1.00 89.88 83 LYS A N 1
ATOM 648 C CA . LYS A 1 83 ? -15.546 8.619 7.501 1.00 89.88 83 LYS A CA 1
ATOM 649 C C . LYS A 1 83 ? -15.168 9.633 6.419 1.00 89.88 83 LYS A C 1
ATOM 651 O O . LYS A 1 83 ? -14.322 9.327 5.585 1.00 89.88 83 LYS A O 1
ATOM 656 N N . ASN A 1 84 ? -15.724 10.844 6.460 1.00 93.12 84 ASN A N 1
ATOM 657 C CA . ASN A 1 84 ? -15.449 11.875 5.455 1.00 93.12 84 ASN A CA 1
ATOM 658 C C . ASN A 1 84 ? -14.007 12.392 5.544 1.00 93.12 84 ASN A C 1
ATOM 660 O O . ASN A 1 84 ? -13.465 12.883 4.553 1.00 93.12 84 ASN A O 1
ATOM 664 N N . ILE A 1 85 ? -13.365 12.260 6.712 1.00 91.50 85 ILE A N 1
ATOM 665 C CA . ILE A 1 85 ? -11.963 12.649 6.915 1.00 91.50 85 ILE A CA 1
ATOM 666 C C . ILE A 1 85 ? -11.051 11.827 6.002 1.00 91.50 85 ILE A C 1
ATOM 668 O O . ILE A 1 85 ? -10.155 12.383 5.368 1.00 91.50 85 ILE A O 1
ATOM 672 N N . GLN A 1 86 ? -11.313 10.522 5.879 1.00 90.06 86 GLN A N 1
ATOM 673 C CA . GLN A 1 86 ? -10.538 9.650 5.004 1.00 90.06 86 GLN A CA 1
ATOM 674 C C . GLN A 1 86 ? -10.590 10.124 3.551 1.00 90.06 86 GLN A C 1
ATOM 676 O O . GLN A 1 86 ? -9.548 10.288 2.921 1.00 90.06 86 GLN A O 1
ATOM 681 N N . GLU A 1 87 ? -11.789 10.377 3.026 1.00 90.50 87 GLU A N 1
ATOM 682 C CA . GLU A 1 87 ? -11.967 10.844 1.649 1.00 90.50 87 GLU A CA 1
ATOM 683 C C . GLU A 1 87 ? -11.316 12.213 1.431 1.00 90.50 87 GLU A C 1
ATOM 685 O O . GLU A 1 87 ? -10.590 12.409 0.459 1.00 90.50 87 GLU A O 1
ATOM 690 N N . THR A 1 88 ? -11.499 13.135 2.378 1.00 92.81 88 THR A N 1
ATOM 691 C CA . THR A 1 88 ? -10.933 14.489 2.312 1.00 92.81 88 THR A CA 1
ATOM 692 C C . THR A 1 88 ? -9.404 14.464 2.234 1.00 92.81 88 THR A C 1
ATOM 694 O O . THR A 1 88 ? -8.821 15.206 1.446 1.00 92.81 88 THR A O 1
ATOM 697 N N . ILE A 1 89 ? -8.747 13.587 3.003 1.00 91.12 89 ILE A N 1
ATOM 698 C CA . ILE A 1 89 ? -7.282 13.457 3.010 1.00 91.12 89 ILE A CA 1
ATOM 699 C C . ILE A 1 89 ? -6.774 12.706 1.771 1.00 91.12 89 ILE A C 1
ATOM 701 O O . ILE A 1 89 ? -5.724 13.051 1.229 1.00 91.12 89 ILE A O 1
ATOM 705 N N . LEU A 1 90 ? -7.490 11.675 1.312 1.00 90.44 90 LEU A N 1
ATOM 706 C CA . LEU A 1 90 ? -7.026 10.831 0.207 1.00 90.44 90 LEU A CA 1
ATOM 707 C C . LEU A 1 90 ? -7.307 11.425 -1.176 1.00 90.44 90 LEU A C 1
ATOM 709 O O . LEU A 1 90 ? -6.543 11.161 -2.103 1.00 90.44 90 LEU A O 1
ATOM 713 N N . ARG A 1 91 ? -8.353 12.241 -1.338 1.00 92.44 91 ARG A N 1
ATOM 714 C CA . ARG A 1 91 ? -8.756 12.800 -2.637 1.00 92.44 91 ARG A CA 1
ATOM 715 C C . ARG A 1 91 ? -7.657 13.623 -3.334 1.00 92.44 91 ARG A C 1
ATOM 717 O O . ARG A 1 91 ? -7.454 13.412 -4.530 1.00 92.44 91 ARG A O 1
ATOM 724 N N . PRO A 1 92 ? -6.904 14.509 -2.654 1.00 92.19 92 PRO A N 1
ATOM 725 C CA . PRO A 1 92 ? -5.784 15.209 -3.282 1.00 92.19 92 PRO A CA 1
ATOM 726 C C . PRO A 1 92 ? -4.692 14.252 -3.768 1.00 92.19 92 PRO A C 1
ATOM 728 O O . PRO A 1 92 ? -4.149 14.438 -4.854 1.00 92.19 92 PRO A O 1
ATOM 731 N N . LEU A 1 93 ? -4.399 13.196 -3.000 1.00 87.88 93 LEU A N 1
ATOM 732 C CA . LEU A 1 93 ? -3.418 12.188 -3.396 1.00 87.88 93 LEU A CA 1
ATOM 733 C C . LEU A 1 93 ? -3.888 11.411 -4.636 1.00 87.88 93 LEU A C 1
ATOM 735 O O . LEU A 1 93 ? -3.094 11.198 -5.550 1.00 87.88 93 LEU A O 1
ATOM 739 N N . GLN A 1 94 ? -5.180 11.070 -4.716 1.00 89.12 94 GLN A N 1
ATOM 740 C CA . GLN A 1 94 ? -5.767 10.437 -5.905 1.00 89.12 94 GLN A CA 1
ATOM 741 C C . GLN A 1 94 ? -5.608 11.324 -7.140 1.00 89.12 94 GLN A C 1
ATOM 743 O O . GLN A 1 94 ? -5.197 10.833 -8.188 1.00 89.12 94 GLN A O 1
ATOM 748 N N . ALA A 1 95 ? -5.891 12.624 -7.012 1.00 91.19 95 ALA A N 1
ATOM 749 C CA . ALA A 1 95 ? -5.756 13.585 -8.104 1.00 91.19 95 ALA A CA 1
ATOM 750 C C . ALA A 1 95 ? -4.295 13.760 -8.558 1.00 91.19 95 ALA A C 1
ATOM 752 O O . ALA A 1 95 ? -4.016 13.844 -9.751 1.00 91.19 95 ALA A O 1
ATOM 753 N N . LEU A 1 96 ? -3.346 13.772 -7.619 1.00 90.00 96 LEU A N 1
ATOM 754 C CA . LEU A 1 96 ? -1.921 13.829 -7.949 1.00 90.00 96 LEU A CA 1
ATOM 755 C C . LEU A 1 96 ? -1.464 12.569 -8.684 1.00 90.00 96 LEU A C 1
ATOM 757 O O . LEU A 1 96 ? -0.773 12.660 -9.698 1.00 90.00 96 LEU A O 1
ATOM 761 N N . CYS A 1 97 ? -1.861 11.393 -8.202 1.00 87.19 97 CYS A N 1
ATOM 762 C CA . CYS A 1 97 ? -1.504 10.137 -8.848 1.00 87.19 97 CYS A CA 1
ATOM 763 C C . CYS A 1 97 ? -2.168 9.989 -10.220 1.00 87.19 97 CYS A C 1
ATOM 765 O O . CYS A 1 97 ? -1.510 9.541 -11.154 1.00 87.19 97 CYS A O 1
ATOM 767 N N . SER A 1 98 ? -3.429 10.397 -10.384 1.00 89.19 98 SER A N 1
ATOM 768 C CA . SER A 1 98 ? -4.091 10.354 -11.691 1.00 89.19 98 SER A CA 1
ATOM 769 C C . SER A 1 98 ? -3.407 11.276 -12.698 1.00 89.19 98 SER A C 1
ATOM 771 O O . SER A 1 98 ? -3.147 10.847 -13.820 1.00 89.19 98 SER A O 1
ATOM 773 N N . PHE A 1 99 ? -3.021 12.485 -12.280 1.00 93.94 99 PHE A N 1
ATOM 774 C CA . PHE A 1 99 ? -2.248 13.405 -13.110 1.00 93.94 99 PHE A CA 1
ATOM 775 C C . PHE A 1 99 ? -0.905 12.791 -13.526 1.00 93.94 99 PHE A C 1
ATOM 777 O O . PHE A 1 99 ? -0.546 12.797 -14.700 1.00 93.94 99 PHE A O 1
ATOM 784 N N . GLN A 1 100 ? -0.180 12.174 -12.589 1.00 90.50 100 GLN A N 1
ATOM 785 C CA . GLN A 1 100 ? 1.069 11.476 -12.902 1.00 90.50 100 GLN A CA 1
ATOM 786 C C . GLN A 1 100 ? 0.857 10.371 -13.945 1.00 90.50 100 GLN A C 1
ATOM 788 O O . GLN A 1 100 ? 1.609 10.304 -14.915 1.00 90.50 100 GLN A O 1
ATOM 793 N N . LEU A 1 101 ? -0.169 9.531 -13.776 1.00 88.75 101 LEU A N 1
ATOM 794 C CA . LEU A 1 101 ? -0.478 8.440 -14.706 1.00 88.75 101 LEU A CA 1
ATOM 795 C C . LEU A 1 101 ? -0.862 8.963 -16.099 1.00 88.75 101 LEU A C 1
ATOM 797 O O . LEU A 1 101 ? -0.419 8.409 -17.102 1.00 88.75 101 LEU A O 1
ATOM 801 N N . GLN A 1 102 ? -1.624 10.058 -16.172 1.00 92.44 102 GLN A N 1
ATOM 802 C CA . GLN A 1 102 ? -1.979 10.718 -17.435 1.00 92.44 102 GLN A CA 1
ATOM 803 C C . GLN A 1 102 ? -0.755 11.278 -18.167 1.00 92.44 102 GLN A C 1
ATOM 805 O O . GLN A 1 102 ? -0.698 11.240 -19.393 1.00 92.44 102 GLN A O 1
ATOM 810 N N . HIS A 1 103 ? 0.244 11.749 -17.423 1.00 94.38 103 HIS A N 1
ATOM 811 C CA . HIS A 1 103 ? 1.497 12.272 -17.965 1.00 94.38 103 HIS A CA 1
ATOM 812 C C . HIS A 1 103 ? 2.604 11.208 -18.093 1.00 94.38 103 HIS A C 1
ATOM 814 O O . HIS A 1 103 ? 3.785 11.543 -18.184 1.00 94.38 103 HIS A O 1
ATOM 820 N N . GLY A 1 104 ? 2.236 9.922 -18.141 1.00 89.06 104 GLY A N 1
ATOM 821 C CA . GLY A 1 104 ? 3.149 8.827 -18.484 1.00 89.06 104 GLY A CA 1
ATOM 822 C C . GLY A 1 104 ? 3.856 8.166 -17.300 1.00 89.06 104 GLY A C 1
ATOM 823 O O . GLY A 1 104 ? 4.785 7.384 -17.505 1.00 89.06 104 GLY A O 1
ATOM 824 N N . ALA A 1 105 ? 3.442 8.435 -16.059 1.00 88.31 105 ALA A N 1
ATOM 825 C CA . ALA A 1 105 ? 3.905 7.638 -14.929 1.00 88.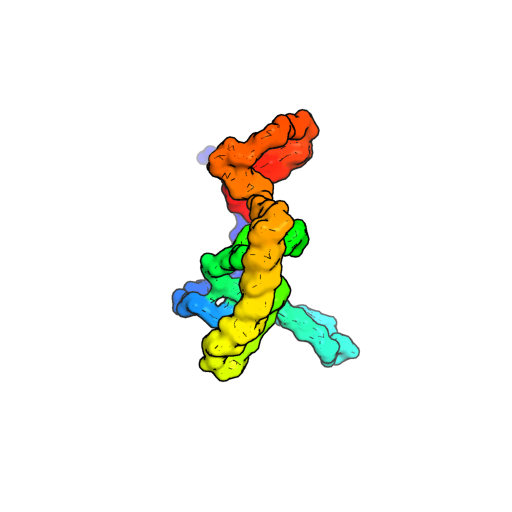31 105 ALA A CA 1
ATOM 826 C C . ALA A 1 105 ? 3.398 6.194 -15.046 1.00 88.31 105 ALA A C 1
ATOM 828 O O . ALA A 1 105 ? 2.259 5.936 -15.432 1.00 88.31 105 ALA A O 1
ATOM 829 N N . GLN A 1 106 ? 4.248 5.241 -14.671 1.00 83.75 106 GLN A N 1
ATOM 830 C CA . GLN A 1 106 ? 3.940 3.817 -14.735 1.00 83.75 106 GLN A CA 1
ATOM 831 C C . GLN A 1 106 ? 3.594 3.264 -13.349 1.00 83.75 106 GLN A C 1
ATOM 833 O O . GLN A 1 106 ? 4.281 3.540 -12.362 1.00 83.75 106 GLN A O 1
ATOM 838 N N . ILE A 1 107 ? 2.570 2.409 -13.290 1.00 81.88 107 ILE A N 1
ATOM 839 C CA . ILE A 1 107 ? 2.228 1.650 -12.084 1.00 81.88 107 ILE A CA 1
ATOM 840 C C . ILE A 1 107 ? 3.310 0.594 -11.844 1.00 81.88 107 ILE A C 1
ATOM 842 O O . ILE A 1 107 ? 3.532 -0.298 -12.663 1.00 81.88 107 ILE A O 1
ATOM 846 N N . HIS A 1 108 ? 3.992 0.689 -10.705 1.00 79.75 108 HIS A N 1
ATOM 847 C CA . HIS A 1 108 ? 4.994 -0.290 -10.305 1.00 79.75 108 HIS A CA 1
ATOM 848 C C . HIS A 1 108 ? 4.352 -1.366 -9.429 1.00 79.75 108 HIS A C 1
ATOM 850 O O . HIS A 1 108 ? 3.894 -1.081 -8.325 1.00 79.75 108 HIS A O 1
ATOM 856 N N . HIS A 1 109 ? 4.367 -2.618 -9.879 1.00 78.12 109 HIS A N 1
ATOM 857 C CA . HIS A 1 109 ? 3.921 -3.743 -9.062 1.00 78.12 109 HIS A CA 1
ATOM 858 C C . HIS A 1 109 ? 5.055 -4.302 -8.208 1.00 78.12 109 HIS A C 1
ATOM 860 O O . HIS A 1 109 ? 6.238 -4.228 -8.549 1.00 78.12 109 HIS A O 1
ATOM 866 N N . SER A 1 110 ? 4.693 -4.891 -7.074 1.00 78.31 110 SER A N 1
ATOM 867 C CA . SER A 1 110 ? 5.665 -5.563 -6.230 1.00 78.31 110 SER A CA 1
ATOM 868 C C . SER A 1 110 ? 6.265 -6.777 -6.927 1.00 78.31 110 SER A C 1
ATOM 870 O O . SER A 1 110 ? 5.658 -7.414 -7.791 1.00 78.31 110 SER A O 1
ATOM 872 N N . LYS A 1 111 ? 7.476 -7.139 -6.507 1.00 81.06 111 LYS A N 1
ATOM 873 C CA . LYS A 1 111 ? 8.163 -8.307 -7.053 1.00 81.06 111 LYS A CA 1
ATOM 874 C C . LYS A 1 111 ? 7.373 -9.601 -6.828 1.00 81.06 111 LYS A C 1
ATOM 876 O O . LYS A 1 111 ? 7.370 -10.464 -7.695 1.00 81.06 111 LYS A O 1
ATOM 881 N N . GLU A 1 112 ? 6.691 -9.712 -5.691 1.00 81.44 112 GLU A N 1
ATOM 882 C CA . GLU A 1 112 ? 5.796 -10.830 -5.368 1.00 81.44 112 GLU A CA 1
ATOM 883 C C . GLU A 1 112 ? 4.650 -10.947 -6.372 1.00 81.44 112 GLU A C 1
ATOM 885 O O . GLU A 1 112 ? 4.368 -12.039 -6.855 1.00 81.44 112 GLU A O 1
ATOM 890 N N . HIS A 1 113 ? 4.011 -9.822 -6.703 1.00 80.69 113 HIS A N 1
ATOM 891 C CA . HIS A 1 113 ? 2.899 -9.787 -7.646 1.00 80.69 113 HIS A CA 1
ATOM 892 C C . HIS A 1 113 ? 3.348 -10.180 -9.057 1.00 80.69 113 HIS A C 1
ATOM 894 O O . HIS A 1 113 ? 2.709 -11.007 -9.702 1.00 80.69 113 HIS A O 1
ATOM 900 N N . LEU A 1 114 ? 4.490 -9.647 -9.508 1.00 84.81 114 LEU A N 1
ATOM 901 C CA . LEU A 1 114 ? 5.058 -9.991 -10.814 1.00 84.81 114 LEU A CA 1
ATOM 902 C C . LEU A 1 114 ? 5.392 -11.485 -10.918 1.00 84.81 114 LEU A C 1
ATOM 904 O O . LEU A 1 114 ? 5.102 -12.105 -11.934 1.00 84.81 114 LEU A O 1
ATOM 908 N N . LEU A 1 115 ? 5.967 -12.076 -9.865 1.00 85.56 115 LEU A N 1
ATOM 909 C CA . LEU A 1 115 ? 6.333 -13.495 -9.853 1.00 85.56 115 LEU A CA 1
ATOM 910 C C . LEU A 1 115 ? 5.109 -14.420 -9.818 1.00 85.56 115 LEU A C 1
ATOM 912 O O . LEU A 1 115 ? 5.083 -15.404 -10.548 1.00 85.56 115 LEU A O 1
ATOM 916 N N . LYS A 1 116 ? 4.092 -14.107 -9.005 1.00 83.44 116 LYS A N 1
ATOM 917 C CA . LYS A 1 116 ? 2.868 -14.924 -8.901 1.00 83.44 116 LYS A CA 1
ATOM 918 C C . LYS A 1 116 ? 2.043 -14.928 -10.183 1.00 83.44 116 LYS A C 1
ATOM 920 O O . LYS A 1 116 ? 1.482 -15.959 -10.532 1.00 83.44 116 LYS A O 1
ATOM 925 N N . ASN A 1 117 ? 1.993 -13.794 -10.876 1.00 84.75 117 ASN A N 1
ATOM 926 C CA . ASN A 1 117 ? 1.200 -13.648 -12.096 1.00 84.75 117 ASN A CA 1
ATOM 927 C C . ASN A 1 117 ? 1.994 -13.986 -13.369 1.00 84.75 117 ASN A C 1
ATOM 929 O O . ASN A 1 117 ? 1.473 -13.817 -14.465 1.00 84.75 117 ASN A O 1
ATOM 933 N N . GLY A 1 118 ? 3.255 -14.420 -13.247 1.00 83.38 118 GLY A N 1
ATOM 934 C CA . GLY A 1 118 ? 4.104 -14.750 -14.396 1.00 83.38 118 GLY A CA 1
ATOM 935 C C . GLY A 1 118 ? 4.551 -13.546 -15.238 1.0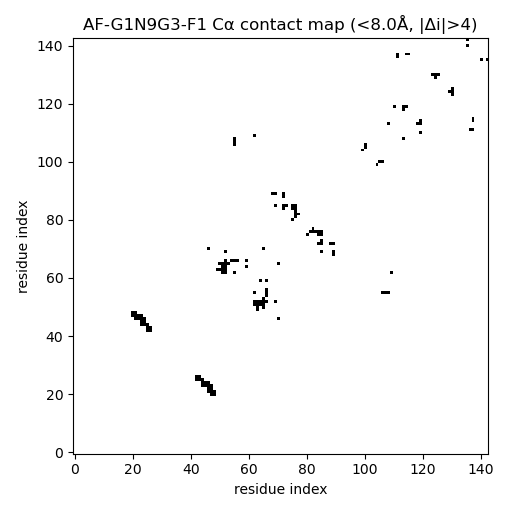0 83.38 118 GLY A C 1
ATOM 936 O O . GLY A 1 118 ? 5.047 -13.734 -16.340 1.00 83.38 118 GLY A O 1
ATOM 937 N N . LEU A 1 119 ? 4.418 -12.320 -14.722 1.00 86.25 119 LEU A N 1
ATOM 938 C CA . LEU A 1 119 ? 4.754 -11.053 -15.394 1.00 86.25 119 LEU A CA 1
ATOM 939 C C . LEU A 1 119 ? 6.188 -10.578 -15.077 1.00 86.25 119 LEU A C 1
ATOM 941 O O . LEU A 1 119 ? 6.482 -9.383 -15.074 1.00 86.25 119 LEU A O 1
ATOM 945 N N . TYR A 1 120 ? 7.076 -11.489 -14.670 1.00 86.75 120 TYR A N 1
ATOM 946 C CA . TYR A 1 120 ? 8.438 -11.145 -14.264 1.00 86.75 120 TYR A CA 1
ATOM 947 C C . TYR A 1 120 ? 9.414 -11.270 -15.439 1.00 86.75 120 TYR A C 1
ATOM 949 O O . TYR A 1 120 ? 9.993 -12.328 -15.663 1.00 86.75 120 TYR A O 1
ATOM 957 N N . ASP A 1 121 ? 9.659 -10.159 -16.131 1.00 85.50 121 ASP A N 1
ATOM 958 C CA . ASP A 1 121 ? 10.467 -10.137 -17.366 1.00 85.50 121 ASP A CA 1
ATOM 959 C C . ASP A 1 121 ? 11.985 -10.264 -17.142 1.00 85.50 121 ASP A C 1
ATOM 961 O O . ASP A 1 121 ? 12.772 -10.367 -18.083 1.00 85.50 121 ASP A O 1
ATOM 965 N N . LYS A 1 122 ? 12.444 -10.210 -15.886 1.00 87.00 122 LYS A N 1
ATOM 966 C CA . LYS A 1 122 ? 13.877 -10.215 -15.566 1.00 87.00 122 LYS A CA 1
ATOM 967 C C . LYS A 1 122 ? 14.391 -11.649 -15.425 1.00 87.00 122 LYS A C 1
ATOM 969 O O . LYS A 1 122 ? 13.744 -12.466 -14.769 1.00 87.00 122 LYS A O 1
ATOM 974 N N . PRO A 1 123 ? 15.601 -11.954 -15.926 1.00 85.88 123 PRO A N 1
ATOM 975 C CA . PRO A 1 123 ? 16.175 -13.280 -15.769 1.00 85.88 123 PRO A CA 1
ATOM 976 C C . PRO A 1 123 ? 16.381 -13.616 -14.290 1.00 85.88 123 PRO A C 1
ATOM 978 O O . PRO A 1 123 ? 16.743 -12.764 -13.466 1.00 85.88 123 PRO A O 1
ATOM 981 N N . MET A 1 124 ? 16.183 -14.889 -13.954 1.00 85.56 124 MET A N 1
ATOM 982 C CA . MET A 1 124 ? 16.375 -15.371 -12.593 1.00 85.56 124 MET A CA 1
ATOM 983 C C . MET A 1 124 ? 17.844 -15.191 -12.155 1.00 85.56 124 MET A C 1
ATOM 985 O O . MET A 1 124 ? 18.775 -15.501 -12.904 1.00 85.56 124 MET A O 1
ATOM 989 N N . PRO A 1 125 ? 18.097 -14.683 -10.937 1.00 88.19 125 PRO A N 1
ATOM 990 C CA . PRO A 1 125 ? 19.435 -14.459 -10.425 1.00 88.19 125 PRO A CA 1
ATOM 991 C C . PRO A 1 125 ? 20.122 -15.797 -10.151 1.00 88.19 125 PRO A C 1
ATOM 993 O O . PRO A 1 125 ? 19.545 -16.683 -9.538 1.00 88.19 125 PRO A O 1
ATOM 996 N N . LYS A 1 126 ? 21.402 -15.911 -10.513 1.00 89.31 126 LYS A N 1
ATOM 997 C CA . LYS A 1 126 ? 22.191 -17.144 -10.322 1.00 89.31 126 LYS A CA 1
ATOM 998 C C . LYS A 1 126 ? 22.646 -17.381 -8.870 1.00 89.31 126 LYS A C 1
ATOM 1000 O O . LYS A 1 126 ? 23.058 -18.476 -8.507 1.00 89.31 126 LYS A O 1
ATOM 1005 N N . ASN A 1 127 ? 22.604 -16.353 -8.017 1.00 93.44 127 ASN A N 1
ATOM 1006 C CA . ASN A 1 127 ? 23.076 -16.437 -6.632 1.00 93.44 127 ASN A CA 1
ATOM 1007 C C . ASN A 1 127 ? 22.069 -17.186 -5.737 1.00 93.44 127 ASN A C 1
ATOM 1009 O O . ASN A 1 127 ? 20.936 -16.725 -5.570 1.00 93.44 127 ASN A O 1
ATOM 1013 N N . LYS A 1 128 ? 22.522 -18.262 -5.072 1.00 90.25 128 LYS A N 1
ATOM 1014 C CA . LYS A 1 128 ? 21.721 -19.098 -4.154 1.00 90.25 128 LYS A CA 1
ATOM 1015 C C . LYS A 1 128 ? 20.942 -18.295 -3.102 1.00 90.25 128 LYS A C 1
ATOM 1017 O O . LYS A 1 128 ? 19.779 -18.594 -2.851 1.00 90.25 128 LYS A O 1
ATOM 1022 N N . ARG A 1 129 ? 21.529 -17.245 -2.509 1.00 90.12 129 ARG A N 1
ATOM 1023 C CA . ARG A 1 129 ? 20.842 -16.400 -1.508 1.00 90.12 129 ARG A CA 1
ATOM 1024 C C . ARG A 1 129 ? 19.681 -15.617 -2.123 1.00 90.12 129 ARG A C 1
ATOM 1026 O O . ARG A 1 129 ? 18.634 -15.469 -1.497 1.00 90.12 129 ARG A O 1
ATOM 1033 N N . LYS A 1 130 ? 19.863 -15.105 -3.344 1.00 85.56 130 LYS A N 1
ATOM 1034 C CA . LYS A 1 130 ? 18.821 -14.357 -4.063 1.00 85.56 130 LYS A CA 1
ATOM 1035 C C . LYS A 1 130 ? 17.704 -15.283 -4.553 1.00 85.56 130 LYS A C 1
ATOM 1037 O O . LYS A 1 130 ? 16.553 -14.861 -4.517 1.00 85.56 130 LYS A O 1
ATOM 1042 N N . LEU A 1 131 ? 18.035 -16.516 -4.945 1.00 87.00 131 LEU A N 1
ATOM 1043 C CA . LEU A 1 131 ? 17.059 -17.553 -5.296 1.00 87.00 131 LEU A CA 1
ATOM 1044 C C . LEU A 1 131 ? 16.177 -17.920 -4.103 1.00 87.00 131 LEU A C 1
ATOM 1046 O O . LEU A 1 131 ? 14.966 -17.768 -4.201 1.00 87.00 131 LEU A O 1
ATOM 1050 N N . ARG A 1 132 ? 16.771 -18.234 -2.942 1.00 85.56 132 ARG A N 1
ATOM 1051 C CA . ARG A 1 132 ? 15.998 -18.497 -1.712 1.00 85.56 132 ARG A CA 1
ATOM 1052 C C . ARG A 1 132 ? 15.056 -17.352 -1.360 1.00 85.56 132 ARG A C 1
ATOM 1054 O O . ARG A 1 132 ? 13.907 -17.575 -1.006 1.00 85.56 132 ARG A O 1
ATOM 1061 N N . ARG A 1 133 ? 15.517 -16.101 -1.484 1.00 84.44 133 ARG A N 1
ATOM 1062 C CA . ARG A 1 133 ? 14.650 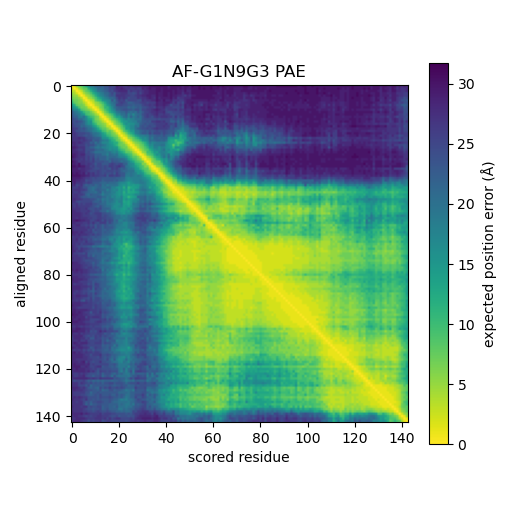-14.937 -1.248 1.00 84.44 133 ARG A CA 1
ATOM 1063 C C . ARG A 1 133 ? 13.470 -14.899 -2.222 1.00 84.44 133 ARG A C 1
ATOM 1065 O O . ARG A 1 133 ? 12.396 -14.496 -1.814 1.00 84.44 133 ARG A O 1
ATOM 1072 N N . MET A 1 134 ? 13.652 -15.292 -3.480 1.00 83.12 134 MET A N 1
ATOM 1073 C CA . MET A 1 134 ? 12.557 -15.354 -4.457 1.00 83.12 134 MET A CA 1
ATOM 1074 C C . MET A 1 134 ? 11.574 -16.490 -4.175 1.00 83.12 134 MET A C 1
ATOM 1076 O O . MET A 1 134 ? 10.373 -16.275 -4.278 1.00 83.12 134 MET A O 1
ATOM 1080 N N . GLU A 1 135 ? 12.067 -17.654 -3.759 1.00 83.00 135 GLU A N 1
ATOM 1081 C CA . GLU A 1 135 ? 11.227 -18.781 -3.331 1.00 83.00 135 GLU A CA 1
ATOM 1082 C C . GLU A 1 135 ? 10.350 -18.403 -2.128 1.00 83.00 135 GLU A C 1
ATOM 1084 O O . GLU A 1 135 ? 9.157 -18.698 -2.112 1.00 83.00 135 GLU A O 1
ATOM 1089 N N . LEU A 1 136 ? 10.905 -17.675 -1.149 1.00 83.00 136 LEU A N 1
ATOM 1090 C CA . LEU A 1 136 ? 10.140 -17.183 0.004 1.00 83.00 136 LEU A CA 1
ATOM 1091 C C . LEU A 1 136 ? 8.985 -16.254 -0.408 1.00 83.00 136 LEU A C 1
ATOM 1093 O O . LEU A 1 136 ? 7.889 -16.370 0.136 1.00 83.00 136 LEU A O 1
ATOM 1097 N N . LEU A 1 137 ? 9.213 -15.377 -1.393 1.00 79.69 137 LEU A N 1
ATOM 1098 C CA . LEU A 1 137 ? 8.194 -14.460 -1.926 1.00 79.69 137 LEU A CA 1
ATOM 1099 C C . LEU A 1 137 ? 7.055 -15.198 -2.655 1.00 79.69 137 LEU A C 1
ATOM 1101 O O . LEU A 1 137 ? 5.914 -14.740 -2.634 1.00 79.69 137 LEU A O 1
ATOM 1105 N N . LEU A 1 138 ? 7.350 -16.337 -3.289 1.00 76.62 138 LEU A N 1
ATOM 1106 C CA . LEU A 1 138 ? 6.349 -17.185 -3.947 1.00 76.62 138 LEU A CA 1
ATOM 1107 C C . LEU A 1 138 ? 5.513 -17.973 -2.933 1.00 76.62 138 LEU A C 1
ATOM 1109 O O . LEU A 1 138 ? 4.294 -18.051 -3.065 1.00 76.62 138 LEU A O 1
ATOM 1113 N N . ASN A 1 139 ? 6.156 -18.504 -1.892 1.00 77.06 139 ASN A N 1
ATOM 1114 C CA . ASN A 1 139 ? 5.520 -19.406 -0.932 1.00 77.06 139 ASN A CA 1
ATOM 1115 C C . ASN A 1 139 ? 4.710 -18.693 0.169 1.00 77.06 139 ASN A C 1
ATOM 1117 O O . ASN A 1 139 ? 4.212 -19.359 1.074 1.00 77.06 139 ASN A O 1
ATOM 1121 N N . ASN A 1 140 ? 4.573 -17.358 0.127 1.00 63.47 140 ASN A N 1
ATOM 1122 C CA . ASN A 1 140 ? 3.909 -16.551 1.168 1.00 63.47 140 ASN A CA 1
ATOM 1123 C C . ASN A 1 140 ? 4.418 -16.833 2.595 1.00 63.47 140 ASN A C 1
ATOM 1125 O O . ASN A 1 140 ? 3.694 -16.620 3.573 1.00 63.47 140 ASN A O 1
ATOM 1129 N N . VAL A 1 141 ? 5.651 -17.325 2.739 1.00 53.88 141 VAL A N 1
ATOM 1130 C CA . VAL A 1 141 ? 6.224 -17.584 4.059 1.00 53.88 141 VAL A CA 1
ATOM 1131 C C . VAL A 1 141 ? 6.588 -16.226 4.634 1.00 53.88 141 VAL A C 1
ATOM 1133 O O . VAL A 1 141 ? 7.492 -15.566 4.125 1.00 53.88 141 VAL A O 1
ATOM 1136 N N . LYS A 1 142 ? 5.833 -15.792 5.653 1.00 49.28 142 LYS A N 1
ATOM 1137 C CA . LYS A 1 142 ? 6.104 -14.562 6.405 1.00 49.28 142 LYS A CA 1
ATOM 1138 C C . LYS A 1 142 ? 7.580 -14.567 6.815 1.00 49.28 142 LYS A C 1
ATOM 1140 O O . LYS A 1 142 ? 7.994 -15.449 7.566 1.00 49.28 142 LYS A O 1
ATOM 1145 N N . ILE A 1 143 ? 8.343 -13.632 6.253 1.00 40.72 143 ILE A N 1
ATOM 1146 C CA . ILE A 1 143 ? 9.710 -13.310 6.678 1.00 40.72 143 ILE A CA 1
ATOM 1147 C C . ILE A 1 143 ? 9.621 -12.515 7.977 1.00 40.72 143 ILE A C 1
ATOM 1149 O O . ILE A 1 143 ? 8.705 -11.665 8.066 1.00 40.72 143 ILE A O 1
#

Sequence (143 aa):
MKENDSLKIKRRGKSLNKASNNEISSFSTASGKWEQYLEFAVFQVQLKTNISSQYVIRTQPTNNCLSTLECAAVALTIMEKNKNIQETILRPLQALCSFQLQHGAQIHHSKEHLLKNGLYDKPMPKNKRKLRRMELLLNNVKI

Radius of gyration: 21.97 Å; Cα contacts (8 Å, |Δi|>4): 80; chains: 1; bounding box: 39×66×56 Å

pLDDT: mean 70.16, std 21.77, range [26.64, 94.38]

Organism: Meleagris gallopavo (NCBI:txid9103)

Foldseek 3Di:
DDDDDDDDDDDDDDDDDDDDQFDWDWDDDDDDDDVPPDDPPPTDTDTRDQDFAPDDDVDDPDRRDHDPQLVVQSVVCVVVVPNVSNCVSCVVVVVVVVVCVVVPDDDDDDPLVCVQVVVDPDDQDPDPVSNVVSVCSPVVPDD

InterPro domains:
  IPR005636 DTW [PF03942] (42-101)
  IPR039262 DTW domain-containing protein DTWD2/TAPT [PTHR21392] (43-106)

Solvent-accessible surface area (backbone atoms only — not comparable to full-atom values): 9728 Å² total; per-residue (Å²): 135,84,86,89,83,88,83,86,83,82,84,82,87,77,92,77,76,94,72,72,95,72,59,76,58,80,79,85,87,88,79,83,92,63,93,85,75,79,77,81,82,80,77,74,74,52,85,63,65,98,57,54,37,96,58,79,58,96,87,56,96,46,76,61,47,56,41,75,64,56,47,51,29,51,50,49,20,64,74,70,70,36,70,65,52,33,54,66,65,45,48,62,55,52,53,52,51,51,51,40,44,76,72,69,50,76,90,71,76,53,71,51,57,25,57,76,70,71,66,54,89,66,80,82,66,88,49,68,73,60,42,53,55,51,53,38,52,71,67,71,56,86,124

Mean predicted aligned error: 15.15 Å